Protein AF-A0AAE0TDL5-F1 (afdb_monomer_lite)

Radius of gyration: 18.9 Å; chains: 1; bounding box: 44×45×46 Å

Secondary structure (DSSP, 8-state):
------EEEEE--EEEEGGGTEEEE-S--EEEEE---TTS-EE--TTSHHHHHHHHHHHHHHHHH---SEEEEEEEEEEEEEEEESEEEEEEEEEEEEEEEEE-S---S--TTTS-EEEEEEEEEEEEEE-TTSSSSEEEEEEEE-

pLDDT: mean 90.14, std 11.61, range [32.81, 98.62]

Organism: NCBI:txid2493646

Sequence (146 aa):
MKTEHIMTLCDVKVLKQAWLHFIGLIGTPDCRVVKRHLGGYSIVDSTSPEVKAAAAFAVDAMNKQSNSINRIMLIKVVRAQQQVVAGMNYKLVLKVGVSSSCRNDGTIGMTVLNCPVDQRKQRCNVIVWDQPWRTPRYKLTSFKCQ

Structure (mmCIF, N/CA/C/O backbone):
data_AF-A0AAE0TDL5-F1
#
_entry.id   AF-A0AAE0TDL5-F1
#
loop_
_atom_site.group_PDB
_atom_site.id
_atom_site.type_symbol
_atom_site.label_atom_id
_atom_site.label_alt_id
_atom_site.label_comp_id
_atom_site.label_asym_id
_atom_site.label_entity_id
_atom_site.label_seq_id
_atom_site.pdbx_PDB_ins_code
_atom_site.Cartn_x
_atom_site.Cartn_y
_atom_site.Cartn_z
_atom_site.occupancy
_atom_site.B_iso_or_equiv
_atom_site.auth_seq_id
_atom_site.auth_comp_id
_atom_site.auth_asym_id
_atom_site.auth_atom_id
_atom_site.pdbx_PDB_model_num
ATOM 1 N N . MET A 1 1 ? -7.139 -5.165 28.797 1.00 32.81 1 MET A N 1
ATOM 2 C CA . MET A 1 1 ? -7.896 -3.939 28.458 1.00 32.81 1 MET A CA 1
ATOM 3 C C . MET A 1 1 ? -8.135 -3.917 26.959 1.00 32.81 1 MET A C 1
ATOM 5 O O . MET A 1 1 ? -7.167 -3.944 26.214 1.00 32.81 1 MET A O 1
ATOM 9 N N . LYS A 1 2 ? -9.394 -3.967 26.509 1.00 38.88 2 LYS A N 1
ATOM 10 C CA . LYS A 1 2 ? -9.741 -3.786 25.091 1.00 38.88 2 LYS A CA 1
ATOM 11 C C . LYS A 1 2 ? -9.906 -2.285 24.872 1.00 38.88 2 LYS A C 1
ATOM 13 O O . LYS A 1 2 ? -10.813 -1.697 25.444 1.00 38.88 2 LYS A O 1
ATOM 18 N N . THR A 1 3 ? -9.006 -1.662 24.124 1.00 41.69 3 THR A N 1
ATOM 19 C CA . THR A 1 3 ? -9.112 -0.241 23.785 1.00 41.69 3 THR A CA 1
ATOM 20 C C . THR A 1 3 ? -10.248 -0.082 22.776 1.00 41.69 3 THR A C 1
ATOM 22 O O . THR A 1 3 ? -10.159 -0.559 21.643 1.00 41.69 3 THR A O 1
ATOM 25 N N . GLU A 1 4 ? -11.363 0.508 23.200 1.00 52.69 4 GLU A N 1
ATOM 26 C CA . GLU A 1 4 ? -12.504 0.784 22.330 1.00 52.69 4 GLU A CA 1
ATOM 27 C C . GLU A 1 4 ? -12.172 1.981 21.433 1.00 52.69 4 GLU A C 1
ATOM 29 O O . GLU A 1 4 ? -12.137 3.127 21.872 1.00 52.69 4 GLU A O 1
ATOM 34 N N . HIS A 1 5 ? -11.896 1.721 20.155 1.00 53.78 5 HIS A N 1
ATOM 35 C CA . HIS A 1 5 ? -11.704 2.787 19.175 1.00 53.78 5 HIS A CA 1
ATOM 36 C C . HIS A 1 5 ? -13.065 3.255 18.653 1.00 53.78 5 HIS A C 1
ATOM 38 O O . HIS A 1 5 ? -13.679 2.611 17.797 1.00 53.78 5 HIS A O 1
ATOM 44 N N . ILE A 1 6 ? -13.525 4.381 19.192 1.00 62.28 6 ILE A N 1
ATOM 45 C CA . ILE A 1 6 ? -14.751 5.073 18.796 1.00 62.28 6 ILE A CA 1
ATOM 46 C C . ILE A 1 6 ? -14.505 5.767 17.448 1.00 62.28 6 ILE A C 1
ATOM 48 O O . ILE A 1 6 ? -13.554 6.530 17.305 1.00 62.28 6 ILE A O 1
ATOM 52 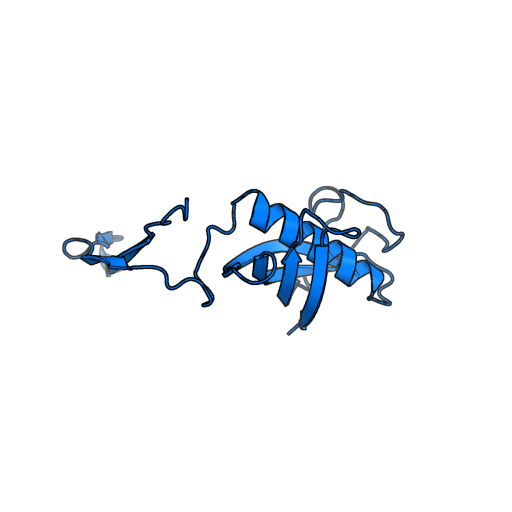N N . MET A 1 7 ? -15.338 5.480 16.444 1.00 65.44 7 MET A N 1
ATOM 53 C CA . MET A 1 7 ? -15.268 6.111 15.122 1.00 65.44 7 MET A CA 1
ATOM 54 C C . MET A 1 7 ? -16.557 6.893 14.870 1.00 65.44 7 MET A C 1
ATOM 56 O O . MET A 1 7 ? -17.654 6.349 15.006 1.00 65.44 7 MET A O 1
ATOM 60 N N . THR A 1 8 ? -16.416 8.155 14.480 1.00 82.12 8 THR A N 1
ATOM 61 C CA . THR A 1 8 ? -17.540 9.025 14.124 1.00 82.12 8 THR A CA 1
ATOM 62 C C . THR A 1 8 ? -17.725 9.000 12.612 1.00 82.12 8 THR A C 1
ATOM 64 O O . THR A 1 8 ? -16.782 9.263 11.866 1.00 82.12 8 THR A O 1
ATOM 67 N N . LEU A 1 9 ? -18.926 8.648 12.154 1.00 81.50 9 LEU A N 1
ATOM 68 C CA . LEU A 1 9 ? -19.315 8.719 10.747 1.00 81.50 9 LEU A CA 1
ATOM 69 C C . LEU A 1 9 ? -20.199 9.950 10.561 1.00 81.50 9 LEU A C 1
ATOM 71 O O . LEU A 1 9 ? -21.182 10.070 11.285 1.00 81.50 9 LEU A O 1
ATOM 75 N N . CYS A 1 10 ? -19.868 10.818 9.605 1.00 89.69 10 CYS A N 1
ATOM 76 C CA . CYS A 1 10 ? -20.645 12.016 9.303 1.00 89.69 10 CYS A CA 1
ATOM 77 C C . CYS A 1 10 ? -21.186 11.980 7.872 1.00 89.69 10 CYS A C 1
ATOM 79 O O . CYS A 1 10 ? -20.414 11.803 6.927 1.00 89.69 10 CYS A O 1
ATOM 81 N N . ASP A 1 11 ? -22.488 12.196 7.722 1.00 90.69 11 ASP A N 1
ATOM 82 C CA . ASP A 1 11 ? -23.146 12.430 6.442 1.00 90.69 11 ASP A CA 1
ATOM 83 C C . ASP A 1 11 ? -23.212 13.943 6.185 1.00 90.69 11 ASP A C 1
ATOM 85 O O . ASP A 1 11 ? -23.751 14.718 6.979 1.00 90.69 11 ASP A O 1
ATOM 89 N N . VAL A 1 12 ? -22.616 14.379 5.072 1.00 93.81 12 VAL A N 1
ATOM 90 C CA . VAL A 1 12 ? -22.453 15.798 4.728 1.00 93.81 12 VAL A CA 1
ATOM 91 C C . VAL A 1 12 ? -23.154 16.085 3.406 1.00 93.81 12 VAL A C 1
ATOM 93 O O . VAL A 1 12 ? -22.836 15.481 2.381 1.00 93.81 12 VAL A O 1
ATOM 96 N N . LYS A 1 13 ? -24.092 17.035 3.411 1.00 94.38 13 LYS A N 1
ATOM 97 C CA . LYS A 1 13 ? -24.773 17.509 2.200 1.00 94.38 13 LYS A CA 1
ATOM 98 C C . LYS A 1 13 ? -24.073 18.760 1.682 1.00 94.38 13 LYS A C 1
ATOM 100 O O . LYS A 1 13 ? -23.926 19.739 2.408 1.00 94.38 13 LYS A O 1
ATOM 105 N N . VAL A 1 14 ? -23.648 18.728 0.423 1.00 94.88 14 VAL A N 1
ATOM 106 C CA . VAL A 1 14 ? -22.935 19.833 -0.231 1.00 94.88 14 VAL A CA 1
ATOM 107 C C . VAL A 1 14 ? -23.819 20.418 -1.327 1.00 94.88 14 VAL A C 1
ATOM 109 O O . VAL A 1 14 ? -24.278 19.678 -2.198 1.00 94.88 14 VAL A O 1
ATOM 112 N N . LEU A 1 15 ? -24.033 21.736 -1.307 1.00 91.94 15 LEU A N 1
ATOM 113 C CA . LEU A 1 15 ? -24.601 22.469 -2.436 1.00 91.94 15 LEU A CA 1
ATOM 114 C C . LEU A 1 15 ? -23.481 22.999 -3.306 1.00 91.94 15 LEU A C 1
ATOM 116 O O . LEU A 1 15 ? -22.550 23.643 -2.819 1.00 91.94 15 LEU A O 1
ATOM 120 N N . LYS A 1 16 ? -23.631 22.811 -4.609 1.00 95.75 16 LYS A N 1
ATOM 121 C CA . LYS A 1 16 ? -22.818 23.497 -5.602 1.00 95.75 16 LYS A CA 1
ATOM 122 C C . LYS A 1 16 ? -23.739 24.286 -6.519 1.00 95.75 16 LYS A C 1
ATOM 124 O O . LYS A 1 16 ? -24.545 23.694 -7.230 1.00 95.75 16 LYS A O 1
ATOM 129 N N . GLN A 1 17 ? -23.594 25.605 -6.521 1.00 89.81 17 GLN A N 1
ATOM 130 C CA . GLN A 1 17 ? -24.308 26.503 -7.429 1.00 89.81 17 GLN A CA 1
ATOM 131 C C . GLN A 1 17 ? -23.293 27.165 -8.353 1.00 89.81 17 GLN A C 1
ATOM 133 O O . GLN A 1 17 ? -22.603 28.111 -7.978 1.00 89.81 17 GLN A O 1
ATOM 138 N N . ALA A 1 18 ? -23.178 26.629 -9.569 1.00 91.00 18 ALA A N 1
ATOM 139 C CA . ALA A 1 18 ? -22.150 27.047 -10.518 1.00 91.00 18 ALA A CA 1
ATOM 140 C C . ALA A 1 18 ? -22.306 28.515 -10.947 1.00 91.00 18 ALA A C 1
ATOM 142 O O . ALA A 1 18 ? -21.313 29.230 -10.997 1.00 91.00 18 ALA A O 1
ATOM 143 N N . TRP A 1 19 ? -23.539 28.982 -11.169 1.00 89.88 19 TRP A N 1
ATOM 144 C CA . TRP A 1 19 ? -23.823 30.362 -11.589 1.00 89.88 19 TRP A CA 1
ATOM 145 C C . TRP A 1 19 ? -23.518 31.415 -10.509 1.00 89.88 19 TRP A C 1
ATOM 147 O O . TRP A 1 19 ? -23.401 32.592 -10.827 1.00 89.88 19 TRP A O 1
ATOM 157 N N . LEU A 1 20 ? -23.359 31.000 -9.247 1.00 90.31 20 LEU A N 1
ATOM 158 C CA . LEU A 1 20 ? -22.937 31.859 -8.133 1.00 90.31 20 LEU A CA 1
ATOM 159 C C . LEU A 1 20 ? -21.473 31.638 -7.735 1.00 90.31 20 LEU A C 1
ATOM 161 O O . LEU A 1 20 ? -21.008 32.258 -6.785 1.00 90.31 20 LEU A O 1
ATOM 165 N N . HIS A 1 21 ? -20.756 30.727 -8.406 1.00 86.25 21 HIS A N 1
ATOM 166 C CA . HIS A 1 21 ? -19.426 30.267 -7.986 1.00 86.25 21 HIS A CA 1
ATOM 167 C C . HIS A 1 21 ? -19.390 29.812 -6.512 1.00 86.25 21 HIS A C 1
ATOM 169 O O . HIS A 1 21 ? -18.368 29.910 -5.835 1.00 86.25 21 HIS A O 1
ATOM 175 N N . PHE A 1 22 ? -20.511 29.285 -6.011 1.00 88.44 22 PHE A N 1
ATOM 176 C CA . PHE A 1 22 ? -20.689 28.948 -4.604 1.00 88.44 22 PHE A CA 1
ATOM 177 C C . PHE A 1 22 ? -20.612 27.434 -4.378 1.00 88.44 22 PHE A C 1
ATOM 179 O O . PHE A 1 22 ? -21.294 26.647 -5.047 1.00 88.44 22 PHE A O 1
ATOM 186 N N . ILE A 1 23 ? -19.794 27.028 -3.403 1.00 92.88 23 ILE A N 1
ATOM 187 C CA . ILE A 1 23 ? -19.757 25.674 -2.844 1.00 92.88 23 ILE A CA 1
ATOM 188 C C . ILE A 1 23 ? -19.873 25.811 -1.330 1.00 92.88 23 ILE A C 1
ATOM 190 O O . ILE A 1 23 ? -19.013 26.421 -0.697 1.00 92.88 23 ILE A O 1
ATOM 194 N N . GLY A 1 24 ? -20.918 25.226 -0.755 1.00 91.56 24 GLY A N 1
ATOM 195 C CA . GLY A 1 24 ? -21.178 25.297 0.679 1.00 91.56 24 GLY A CA 1
ATOM 196 C C . GLY A 1 24 ? -21.891 24.058 1.200 1.00 91.56 24 GLY A C 1
ATOM 197 O O . GLY A 1 24 ? -22.418 23.252 0.431 1.00 91.56 24 GLY A O 1
ATOM 198 N N . LEU A 1 25 ? -21.897 23.891 2.520 1.00 90.19 25 LEU A N 1
ATOM 199 C CA . LEU A 1 25 ? -22.665 22.837 3.180 1.00 90.19 25 LEU A CA 1
ATOM 200 C C . LEU A 1 25 ? -24.130 23.254 3.308 1.00 90.19 25 LEU A C 1
ATOM 202 O O . LEU A 1 25 ? -24.422 24.416 3.585 1.00 90.19 25 LEU A O 1
ATOM 206 N N . ILE A 1 26 ? -25.046 22.304 3.125 1.00 90.69 26 ILE A N 1
ATOM 207 C CA . ILE A 1 26 ? -26.472 22.510 3.395 1.00 90.69 26 ILE A CA 1
ATOM 208 C C . ILE A 1 26 ? -26.829 21.775 4.674 1.00 90.69 26 ILE A C 1
ATOM 210 O O . ILE A 1 26 ? -26.777 20.545 4.725 1.00 90.69 26 ILE A O 1
ATOM 214 N N . GLY A 1 27 ? -27.254 22.535 5.677 1.00 87.25 27 GLY A N 1
ATOM 215 C CA . GLY A 1 27 ? -27.579 21.995 6.989 1.00 87.25 27 GLY A CA 1
ATOM 216 C C . GLY A 1 27 ? -26.338 21.588 7.779 1.00 87.25 27 GLY A C 1
ATOM 217 O O . GLY A 1 27 ? -25.195 21.804 7.371 1.00 87.25 27 GLY A O 1
ATOM 218 N N . THR A 1 28 ? -26.575 21.016 8.951 1.00 90.19 28 THR A N 1
ATOM 219 C CA . THR A 1 28 ? -25.516 20.519 9.826 1.00 90.19 28 THR A CA 1
ATOM 220 C C . THR A 1 28 ? -25.105 19.102 9.418 1.00 90.19 28 THR A C 1
ATOM 222 O O . THR A 1 28 ? -25.980 18.314 9.049 1.00 90.19 28 THR A O 1
ATOM 225 N N . PRO A 1 29 ? -23.808 18.746 9.501 1.00 92.75 29 PRO A N 1
ATOM 226 C CA . PRO A 1 29 ? -23.366 17.364 9.345 1.00 92.75 29 PRO A CA 1
ATOM 227 C C . PRO A 1 29 ? -24.107 16.449 10.323 1.00 92.75 29 PRO A C 1
ATOM 229 O O . PRO A 1 29 ? -24.133 16.733 11.522 1.00 92.75 29 PRO A O 1
ATOM 232 N N . ASP A 1 30 ? -24.686 15.359 9.826 1.00 92.25 30 ASP A N 1
ATOM 233 C CA . ASP A 1 30 ? -25.275 14.334 10.688 1.00 92.25 30 ASP A CA 1
ATOM 234 C C . ASP A 1 30 ? -24.181 13.339 11.063 1.00 92.25 30 ASP A C 1
ATOM 236 O O . ASP A 1 30 ? -23.747 12.531 10.240 1.00 92.25 30 ASP A O 1
ATOM 240 N N . CYS A 1 31 ? -23.673 13.463 12.286 1.00 90.56 31 CYS A N 1
ATOM 241 C CA . CY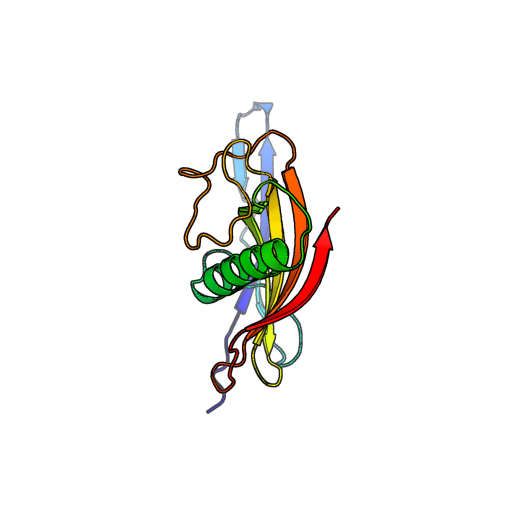S A 1 31 ? -22.582 12.646 12.787 1.00 90.56 31 CYS A CA 1
ATOM 242 C C . CYS A 1 31 ? -23.097 11.642 13.815 1.00 90.56 31 CYS A C 1
ATOM 244 O O . CYS A 1 31 ? -23.578 12.015 14.883 1.00 90.56 31 CYS A O 1
ATOM 246 N N . ARG A 1 32 ? -22.896 10.352 13.541 1.00 89.56 32 ARG A N 1
ATOM 247 C CA . ARG A 1 32 ? -23.213 9.266 14.472 1.00 89.56 32 ARG A CA 1
ATOM 248 C C . ARG A 1 32 ? -21.962 8.535 14.926 1.00 89.56 32 ARG A C 1
ATOM 250 O O . ARG A 1 32 ? -21.063 8.226 14.138 1.00 89.56 32 ARG A O 1
ATOM 257 N N . VAL A 1 33 ? -21.937 8.214 16.216 1.00 81.69 33 VAL A N 1
ATOM 258 C CA . VAL A 1 33 ? -20.918 7.343 16.797 1.00 81.69 33 VAL A CA 1
ATOM 259 C C . VAL A 1 33 ? -21.248 5.905 16.428 1.00 81.69 33 VAL A C 1
ATOM 261 O O . VAL A 1 33 ? -22.301 5.385 16.798 1.00 81.69 33 VAL A O 1
ATOM 264 N N . VAL A 1 34 ? -20.347 5.246 15.702 1.00 76.06 34 VAL A N 1
ATOM 265 C CA . VAL A 1 34 ? -20.536 3.852 15.295 1.00 76.06 34 VAL A CA 1
ATOM 266 C C . VAL A 1 34 ? -19.636 2.962 16.145 1.00 76.06 34 VAL A C 1
ATOM 268 O O . VAL A 1 34 ? -18.411 3.104 16.135 1.00 76.06 34 VAL A O 1
ATOM 271 N N . LYS A 1 35 ? -20.234 2.012 16.874 1.00 65.44 35 LYS A N 1
ATO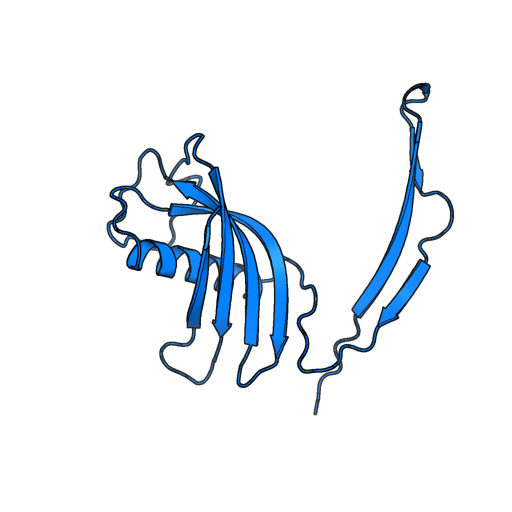M 272 C CA . LYS A 1 35 ? -19.475 0.983 17.595 1.00 65.44 35 LYS A CA 1
ATOM 273 C C . LYS A 1 35 ? -18.801 0.063 16.580 1.00 65.44 35 LYS A C 1
ATOM 275 O O . LYS A 1 35 ? -19.468 -0.675 15.857 1.00 65.44 35 LYS A O 1
ATOM 280 N N . ARG A 1 36 ? -17.468 0.083 16.529 1.00 63.81 36 ARG A N 1
ATOM 281 C CA . ARG A 1 36 ? -16.701 -0.872 15.723 1.00 63.81 36 ARG A CA 1
ATOM 282 C C . ARG A 1 36 ? -16.844 -2.266 16.323 1.00 63.81 36 ARG A C 1
ATOM 284 O O . ARG A 1 36 ? -16.358 -2.528 17.418 1.00 63.81 36 ARG A O 1
ATOM 291 N N . HIS A 1 37 ? -17.480 -3.175 15.594 1.00 61.06 37 HIS A N 1
ATOM 292 C CA . HIS A 1 37 ? -17.361 -4.595 15.902 1.00 61.06 37 HIS A CA 1
ATOM 293 C C . HIS A 1 37 ? -15.944 -5.054 15.556 1.00 61.06 37 HIS A C 1
ATOM 295 O O . HIS A 1 37 ? -15.479 -4.904 14.422 1.00 61.06 37 HIS A O 1
ATOM 301 N N . LEU A 1 38 ? -15.243 -5.587 16.555 1.00 64.88 38 LEU A N 1
ATOM 302 C CA . LEU A 1 38 ? -13.944 -6.220 16.365 1.00 64.88 38 LEU A CA 1
ATOM 303 C C . LEU A 1 38 ? -14.160 -7.457 15.482 1.00 64.88 38 LEU A C 1
ATOM 305 O O . LEU A 1 38 ? -14.908 -8.355 15.852 1.00 64.88 38 LEU A O 1
ATOM 309 N N . GLY A 1 39 ? -13.562 -7.460 14.289 1.00 71.19 39 GLY A N 1
ATOM 310 C CA . GLY A 1 39 ? -13.643 -8.568 13.331 1.00 71.19 39 GLY A CA 1
ATOM 311 C C . GLY A 1 39 ? -14.101 -8.171 11.927 1.00 71.19 39 GLY A C 1
ATOM 312 O O . GLY A 1 39 ? -13.820 -8.900 10.984 1.00 71.19 39 GLY A O 1
ATOM 313 N N . GLY A 1 40 ? -14.734 -7.009 11.737 1.00 87.19 40 GLY A N 1
ATOM 314 C CA . GLY A 1 40 ? -15.067 -6.475 10.407 1.00 87.19 40 GLY A CA 1
ATOM 315 C C . GLY A 1 40 ? -13.996 -5.532 9.846 1.00 87.19 40 GLY A C 1
ATOM 316 O O . GLY A 1 40 ? -13.208 -4.953 10.595 1.00 87.19 40 GLY A O 1
ATOM 317 N N . TYR A 1 41 ? -13.981 -5.332 8.522 1.00 92.31 41 TYR A N 1
ATOM 318 C CA . TYR A 1 41 ? -13.198 -4.246 7.925 1.00 92.31 41 TYR A CA 1
ATOM 319 C C . TYR A 1 41 ? -13.810 -2.890 8.264 1.00 92.31 41 TYR A C 1
ATOM 321 O O . TYR A 1 41 ? -15.006 -2.666 8.098 1.00 92.31 41 TYR A O 1
ATOM 329 N N . SER A 1 42 ? -12.959 -1.948 8.643 1.00 89.44 42 SER A N 1
ATOM 330 C CA . SER A 1 42 ? -13.348 -0.584 8.989 1.00 89.44 42 SER A CA 1
ATOM 331 C C . SER A 1 42 ? -12.423 0.418 8.307 1.00 89.44 42 SER A C 1
ATOM 333 O O . SER A 1 42 ? -11.246 0.135 8.109 1.00 89.44 42 SER A O 1
ATOM 335 N N . ILE A 1 43 ? -12.957 1.565 7.882 1.00 92.25 43 ILE A N 1
ATOM 336 C CA . ILE A 1 43 ? -12.173 2.598 7.185 1.00 92.25 43 ILE A CA 1
ATOM 337 C C . ILE A 1 43 ? -11.139 3.180 8.148 1.00 92.25 43 ILE A C 1
ATOM 339 O O . ILE A 1 43 ? -11.464 3.458 9.298 1.00 92.25 43 ILE A O 1
ATOM 343 N N . VAL A 1 44 ? -9.908 3.350 7.680 1.00 93.12 44 VAL A N 1
ATOM 344 C CA . VAL A 1 44 ? -8.812 3.983 8.423 1.00 93.12 44 VAL A CA 1
ATOM 345 C C . VAL A 1 44 ? -8.197 5.081 7.562 1.00 93.12 44 VAL A C 1
ATOM 347 O O . VAL A 1 44 ? -8.300 5.039 6.333 1.00 93.12 44 VAL A O 1
ATOM 350 N N . ASP A 1 45 ? -7.577 6.071 8.198 1.00 92.38 45 ASP A N 1
ATOM 351 C CA . ASP A 1 45 ? -6.866 7.122 7.485 1.00 92.38 45 ASP A CA 1
ATOM 352 C C . ASP A 1 45 ? -5.725 6.531 6.639 1.00 92.38 45 ASP A C 1
ATOM 354 O O . ASP A 1 45 ? -4.822 5.854 7.137 1.00 92.38 45 ASP A O 1
ATOM 358 N N . SER A 1 46 ? -5.764 6.833 5.342 1.00 95.38 46 SER A N 1
ATOM 359 C CA . SER A 1 46 ? -4.734 6.477 4.367 1.00 95.38 46 SER A CA 1
ATOM 360 C C . SER A 1 46 ? -3.348 7.050 4.670 1.00 95.38 46 SER A C 1
ATOM 362 O O . SER A 1 46 ? -2.358 6.553 4.130 1.00 95.38 46 SER A O 1
ATOM 364 N N . THR A 1 47 ? -3.267 8.095 5.496 1.00 94.81 47 THR A N 1
ATOM 365 C CA . THR A 1 47 ? -2.010 8.764 5.840 1.00 94.81 47 THR A CA 1
ATOM 366 C C . THR A 1 47 ? -1.380 8.267 7.139 1.00 94.81 47 THR A C 1
ATOM 368 O O . THR A 1 47 ? -0.240 8.650 7.431 1.00 94.81 47 THR A O 1
ATOM 371 N N . SER A 1 48 ? -2.079 7.384 7.865 1.00 95.31 48 SER A N 1
ATOM 372 C CA . SER A 1 48 ? -1.582 6.780 9.103 1.00 95.31 48 SER A CA 1
ATOM 373 C C . SER A 1 48 ? -0.257 6.031 8.878 1.00 95.31 48 SER A C 1
ATOM 375 O O . SER A 1 48 ? -0.047 5.452 7.800 1.00 95.31 48 SER A O 1
ATOM 377 N N . PRO A 1 49 ? 0.663 6.044 9.860 1.00 97.12 49 PRO A N 1
ATOM 378 C CA . PRO A 1 49 ? 1.957 5.371 9.746 1.00 97.12 49 PRO A CA 1
ATOM 379 C C . PRO A 1 49 ? 1.835 3.885 9.391 1.00 97.12 49 PRO A C 1
ATOM 381 O O . PRO A 1 49 ? 2.589 3.383 8.555 1.00 97.12 49 PRO A O 1
ATOM 384 N N . GLU A 1 50 ? 0.852 3.193 9.962 1.00 96.38 50 GLU A N 1
ATOM 385 C CA . GLU A 1 50 ? 0.628 1.764 9.761 1.00 96.38 50 GLU A CA 1
ATOM 386 C C . GLU A 1 50 ? 0.156 1.462 8.336 1.00 96.38 50 GLU A C 1
ATOM 388 O O . GLU A 1 50 ? 0.650 0.530 7.698 1.00 96.38 50 GLU A O 1
ATOM 393 N N . VAL A 1 51 ? -0.746 2.287 7.791 1.00 98.06 51 VAL A N 1
ATOM 394 C CA . VAL A 1 51 ? -1.193 2.153 6.399 1.00 98.06 51 VAL A CA 1
ATOM 395 C C . VAL A 1 51 ? -0.061 2.461 5.427 1.00 98.06 51 VAL A C 1
ATOM 397 O O . VAL A 1 51 ? 0.089 1.749 4.432 1.00 98.06 51 VAL A O 1
ATOM 400 N N . LYS A 1 52 ? 0.761 3.481 5.704 1.00 97.56 52 LYS A N 1
ATOM 401 C CA . LYS A 1 52 ? 1.941 3.795 4.884 1.00 97.56 52 LYS A CA 1
ATOM 402 C C . LYS A 1 52 ? 2.942 2.640 4.884 1.00 97.56 52 LYS A C 1
ATOM 404 O O . LYS A 1 52 ? 3.409 2.257 3.813 1.00 97.56 52 LYS A O 1
ATOM 409 N N . ALA A 1 53 ? 3.217 2.049 6.047 1.00 97.06 53 ALA A N 1
ATOM 410 C CA . ALA A 1 53 ? 4.099 0.891 6.171 1.00 97.06 53 ALA A CA 1
ATOM 411 C C . ALA A 1 53 ? 3.548 -0.332 5.419 1.00 97.06 53 ALA A C 1
ATOM 413 O O . ALA A 1 53 ? 4.272 -0.955 4.641 1.00 97.06 53 ALA A O 1
ATOM 414 N N . ALA A 1 54 ? 2.253 -0.631 5.576 1.00 98.12 54 ALA A N 1
ATOM 415 C CA . ALA A 1 54 ? 1.595 -1.715 4.851 1.00 98.12 54 ALA A CA 1
ATOM 416 C C . ALA A 1 54 ? 1.610 -1.484 3.328 1.00 98.12 54 ALA A C 1
ATOM 418 O O . ALA A 1 54 ? 1.883 -2.411 2.568 1.00 98.12 54 ALA A O 1
ATOM 419 N N . ALA A 1 55 ? 1.363 -0.255 2.867 1.00 98.00 55 ALA A N 1
ATOM 420 C CA . ALA A 1 55 ? 1.402 0.092 1.447 1.00 98.00 55 ALA A CA 1
ATOM 421 C C . ALA A 1 55 ? 2.814 -0.028 0.853 1.00 98.00 55 ALA A C 1
ATOM 423 O O . ALA A 1 55 ? 2.965 -0.571 -0.242 1.00 98.00 55 ALA A O 1
ATOM 424 N N . ALA A 1 56 ? 3.838 0.444 1.572 1.00 96.38 56 ALA A N 1
ATOM 425 C CA . ALA A 1 56 ? 5.235 0.313 1.160 1.00 96.38 56 ALA A CA 1
ATOM 426 C C . ALA A 1 56 ? 5.633 -1.165 1.041 1.00 96.3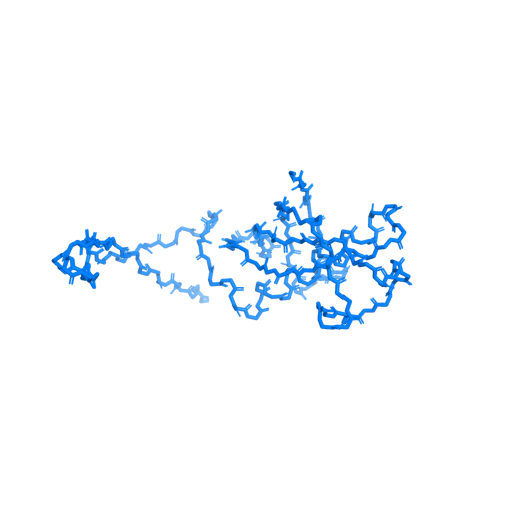8 56 ALA A C 1
ATOM 428 O O . ALA A 1 56 ? 6.093 -1.600 -0.015 1.00 96.38 56 ALA A O 1
ATOM 429 N N . PHE A 1 57 ? 5.333 -1.961 2.074 1.00 96.81 57 PHE A N 1
ATOM 430 C CA . PHE A 1 57 ? 5.561 -3.403 2.046 1.00 96.81 57 PHE A CA 1
ATOM 431 C C . PHE A 1 57 ? 4.825 -4.087 0.884 1.00 96.81 57 PHE A C 1
ATOM 433 O O . PHE A 1 57 ? 5.406 -4.937 0.211 1.00 96.81 57 PHE A O 1
ATOM 440 N N . ALA A 1 58 ? 3.562 -3.723 0.622 1.00 97.56 58 ALA A N 1
ATOM 441 C CA . ALA A 1 58 ? 2.788 -4.306 -0.472 1.00 97.56 58 ALA A CA 1
ATOM 442 C C . ALA A 1 58 ? 3.467 -4.087 -1.826 1.00 97.56 58 ALA A C 1
ATOM 444 O O . ALA A 1 58 ? 3.586 -5.032 -2.601 1.00 97.56 58 ALA A O 1
ATOM 445 N N . VAL A 1 59 ? 3.939 -2.868 -2.104 1.00 95.94 59 VAL A N 1
ATOM 446 C CA . VAL A 1 59 ? 4.603 -2.551 -3.376 1.00 95.94 59 VAL A CA 1
ATOM 447 C C . VAL A 1 59 ? 5.953 -3.253 -3.501 1.00 95.94 59 VAL A C 1
ATOM 449 O O . VAL A 1 59 ? 6.266 -3.768 -4.573 1.00 95.94 59 VAL A O 1
ATOM 452 N N . ASP A 1 60 ? 6.726 -3.362 -2.423 1.00 94.81 60 ASP A N 1
ATOM 453 C CA . ASP A 1 60 ? 7.970 -4.138 -2.443 1.00 94.81 60 ASP A CA 1
ATOM 454 C C . ASP A 1 60 ? 7.706 -5.635 -2.668 1.00 94.81 60 ASP A C 1
ATOM 456 O O . ASP A 1 60 ? 8.389 -6.279 -3.465 1.00 94.81 60 ASP A O 1
ATOM 460 N N . ALA A 1 61 ? 6.678 -6.195 -2.026 1.00 95.56 61 ALA A N 1
ATOM 461 C CA . ALA A 1 61 ? 6.266 -7.581 -2.236 1.00 95.56 61 ALA A CA 1
ATOM 462 C C . ALA A 1 61 ? 5.737 -7.823 -3.662 1.00 95.56 61 ALA A C 1
ATOM 464 O O . ALA A 1 61 ? 6.042 -8.859 -4.249 1.00 95.56 61 ALA A O 1
ATOM 465 N N . MET A 1 62 ? 5.002 -6.867 -4.238 1.00 95.38 62 MET A N 1
ATOM 466 C CA . MET A 1 62 ? 4.557 -6.915 -5.635 1.00 95.38 62 MET A CA 1
ATOM 467 C C . MET A 1 62 ? 5.741 -6.885 -6.604 1.00 95.38 62 MET A C 1
ATOM 469 O O . MET A 1 62 ? 5.762 -7.667 -7.546 1.00 95.38 62 MET A O 1
ATOM 473 N N . ASN A 1 63 ? 6.736 -6.025 -6.371 1.00 94.69 63 ASN A N 1
ATOM 474 C CA . ASN A 1 63 ? 7.949 -5.972 -7.191 1.00 94.69 63 ASN A CA 1
ATOM 475 C C . ASN A 1 63 ? 8.718 -7.297 -7.162 1.00 94.69 63 ASN A C 1
ATOM 477 O O . ASN A 1 63 ? 9.140 -7.769 -8.212 1.00 94.69 63 ASN A O 1
ATOM 481 N N . LYS A 1 64 ? 8.833 -7.935 -5.989 1.00 93.75 64 LYS A N 1
ATOM 482 C CA . LYS A 1 64 ? 9.469 -9.258 -5.844 1.00 93.75 64 LYS A CA 1
ATOM 483 C C . LYS A 1 64 ? 8.718 -10.387 -6.557 1.00 93.75 64 LYS A C 1
ATOM 485 O O . LYS A 1 64 ? 9.336 -11.370 -6.936 1.00 93.75 64 LYS A O 1
ATOM 490 N N . GLN A 1 65 ? 7.397 -10.269 -6.697 1.00 93.19 65 GLN A N 1
ATOM 491 C CA . GLN A 1 65 ? 6.548 -11.258 -7.379 1.00 93.19 65 GLN A CA 1
ATOM 492 C C . GLN A 1 65 ? 6.327 -10.934 -8.866 1.00 93.19 65 GLN A C 1
ATOM 494 O O . GLN A 1 65 ? 5.713 -11.718 -9.584 1.00 93.19 65 GLN A O 1
ATOM 499 N N . SER A 1 66 ? 6.788 -9.770 -9.325 1.00 89.06 66 SER A N 1
ATOM 500 C CA . SER A 1 66 ? 6.617 -9.290 -10.691 1.00 89.06 66 SER A CA 1
ATOM 501 C C . SER A 1 66 ? 7.837 -9.630 -11.539 1.00 89.06 66 SER A C 1
ATOM 503 O O . SER A 1 66 ? 8.965 -9.360 -11.141 1.00 89.06 66 SER A O 1
ATOM 505 N N . ASN A 1 67 ? 7.605 -10.109 -12.761 1.00 89.19 67 ASN A N 1
ATOM 506 C CA . ASN A 1 67 ? 8.648 -10.283 -13.781 1.00 89.19 67 ASN A CA 1
ATOM 507 C C . ASN A 1 67 ? 8.898 -8.997 -14.599 1.00 89.19 67 ASN A C 1
ATOM 509 O O . ASN A 1 67 ? 9.418 -9.046 -15.712 1.00 89.19 67 ASN A O 1
ATOM 513 N N . SER A 1 68 ? 8.476 -7.835 -14.094 1.00 88.75 68 SER A N 1
ATOM 514 C CA . SER A 1 68 ? 8.688 -6.551 -14.764 1.00 88.75 68 SER A CA 1
ATOM 515 C C . SER A 1 68 ? 10.155 -6.129 -14.698 1.00 88.75 68 SER A C 1
ATOM 517 O O . SER A 1 68 ? 10.751 -6.123 -13.622 1.00 88.75 68 SER A O 1
ATOM 519 N N . ILE A 1 69 ? 10.700 -5.687 -15.836 1.00 92.44 69 ILE A N 1
ATOM 520 C CA . ILE A 1 69 ? 12.048 -5.099 -15.939 1.00 92.44 69 ILE A CA 1
ATOM 521 C C . ILE A 1 69 ? 12.139 -3.808 -15.115 1.00 92.44 69 ILE A C 1
ATOM 523 O O . ILE A 1 69 ? 13.146 -3.543 -14.460 1.00 92.44 69 ILE A O 1
ATOM 527 N N . ASN A 1 70 ? 11.070 -3.011 -15.141 1.00 93.75 70 ASN A N 1
ATOM 528 C CA . ASN A 1 70 ? 11.002 -1.723 -14.465 1.00 93.75 70 ASN A CA 1
ATOM 529 C C . ASN A 1 70 ? 10.202 -1.819 -13.170 1.00 93.75 70 ASN A C 1
ATOM 531 O O . ASN A 1 70 ? 9.263 -2.613 -13.047 1.00 93.75 70 ASN A O 1
ATOM 535 N N . ARG A 1 71 ? 10.561 -0.971 -12.209 1.00 93.44 71 ARG A N 1
ATOM 536 C CA . ARG A 1 71 ? 9.987 -0.990 -10.866 1.00 93.44 71 ARG A CA 1
ATOM 537 C C . ARG A 1 71 ? 8.545 -0.479 -10.847 1.00 93.44 71 ARG A C 1
ATOM 539 O O . ARG A 1 71 ? 8.234 0.557 -11.433 1.00 93.44 71 ARG A O 1
ATOM 546 N N . ILE A 1 72 ? 7.679 -1.161 -10.105 1.00 94.25 72 ILE A N 1
ATOM 547 C CA . ILE A 1 72 ? 6.355 -0.672 -9.712 1.00 94.25 72 ILE A CA 1
ATOM 548 C C . ILE A 1 72 ? 6.525 0.332 -8.570 1.00 94.25 72 ILE A C 1
ATOM 550 O O . ILE A 1 72 ? 7.103 0.013 -7.530 1.00 94.25 72 ILE A O 1
ATOM 554 N N . MET A 1 73 ? 5.977 1.529 -8.743 1.00 95.06 73 MET A N 1
ATOM 555 C CA . MET A 1 73 ? 6.060 2.630 -7.789 1.00 95.06 73 MET A CA 1
ATOM 556 C C . MET A 1 73 ? 4.696 2.933 -7.170 1.00 95.06 73 MET A C 1
ATOM 558 O O . MET A 1 73 ? 3.681 3.017 -7.870 1.00 95.06 73 MET A O 1
ATOM 562 N N . LEU A 1 74 ? 4.676 3.159 -5.853 1.00 95.81 74 LEU A N 1
ATOM 563 C CA . LEU A 1 74 ? 3.500 3.661 -5.146 1.00 95.81 74 LEU A CA 1
ATOM 564 C C . LEU A 1 74 ? 3.305 5.149 -5.453 1.00 95.81 74 LEU A C 1
ATOM 566 O O . LEU A 1 74 ? 4.144 5.966 -5.091 1.00 95.81 74 LEU A O 1
ATOM 570 N N . ILE A 1 75 ? 2.175 5.513 -6.062 1.00 95.75 75 ILE A N 1
ATOM 571 C CA . ILE A 1 75 ? 1.812 6.921 -6.285 1.00 95.75 75 ILE A CA 1
ATOM 572 C C . ILE A 1 75 ? 1.033 7.449 -5.080 1.00 95.75 75 ILE A C 1
ATOM 574 O O . ILE A 1 75 ? 1.335 8.522 -4.570 1.00 95.75 75 ILE A O 1
ATOM 578 N N . LYS A 1 76 ? 0.004 6.711 -4.639 1.00 96.06 76 LYS A N 1
ATOM 579 C CA . LYS A 1 76 ? -0.758 7.020 -3.418 1.00 96.06 76 LYS A CA 1
ATOM 580 C C . LYS A 1 76 ? -1.626 5.855 -2.953 1.00 96.06 76 LYS A C 1
ATOM 582 O O . LYS A 1 76 ? -2.048 5.022 -3.757 1.00 96.06 76 LYS A O 1
ATOM 587 N N . VAL A 1 77 ? -1.991 5.876 -1.675 1.00 98.12 77 VAL A N 1
ATOM 588 C CA . VAL A 1 77 ? -3.082 5.061 -1.126 1.00 98.12 77 VAL A CA 1
ATOM 589 C C . VAL A 1 77 ? -4.406 5.770 -1.424 1.00 98.12 77 VAL A C 1
ATOM 591 O O . VAL A 1 77 ? -4.613 6.909 -1.022 1.00 98.12 77 VAL A O 1
ATOM 594 N N . VAL A 1 78 ? -5.291 5.128 -2.186 1.00 97.69 78 VAL A N 1
ATOM 595 C CA . VAL A 1 78 ? -6.600 5.682 -2.585 1.00 97.69 78 VAL A CA 1
ATOM 596 C C . VAL A 1 78 ? -7.657 5.421 -1.517 1.00 97.69 78 VAL A C 1
ATOM 598 O O . VAL A 1 78 ? -8.521 6.259 -1.285 1.00 97.69 78 VAL A O 1
ATOM 601 N N . ARG A 1 79 ? -7.609 4.244 -0.892 1.00 96.81 79 ARG A N 1
ATOM 602 C CA . ARG A 1 79 ? -8.531 3.830 0.167 1.00 96.81 79 ARG A CA 1
ATOM 603 C C . ARG A 1 79 ? -7.818 2.853 1.084 1.00 96.81 79 ARG A C 1
ATOM 605 O O . ARG A 1 79 ? -7.077 1.998 0.600 1.00 96.81 79 ARG A O 1
ATOM 612 N N . ALA A 1 80 ? -8.086 2.959 2.379 1.00 97.69 80 ALA A N 1
ATOM 613 C CA . ALA A 1 80 ? -7.539 2.068 3.385 1.00 97.69 80 ALA A CA 1
ATOM 614 C C . ALA A 1 80 ? -8.640 1.572 4.322 1.00 97.69 80 ALA A C 1
ATOM 616 O O . ALA A 1 80 ? -9.510 2.328 4.763 1.00 97.69 80 ALA A O 1
ATOM 617 N N . GLN A 1 81 ? -8.614 0.275 4.600 1.00 96.25 81 GLN A N 1
ATOM 618 C CA . GLN A 1 81 ? -9.450 -0.356 5.608 1.00 96.25 81 GLN A CA 1
ATOM 619 C C . GLN A 1 81 ? -8.598 -1.297 6.448 1.00 96.25 81 GLN A C 1
ATOM 621 O O . GLN A 1 81 ? -7.684 -1.932 5.925 1.00 96.25 81 GLN A O 1
ATOM 626 N N . GLN A 1 82 ? -8.939 -1.426 7.724 1.00 95.25 82 GLN A N 1
ATOM 627 C CA . GLN A 1 82 ? -8.268 -2.326 8.650 1.00 95.25 82 GLN A CA 1
ATOM 628 C C . GLN A 1 82 ? -9.247 -3.300 9.302 1.00 95.25 82 GLN A C 1
ATOM 630 O O . GLN A 1 82 ? -10.426 -2.978 9.483 1.00 95.25 82 GLN A O 1
ATOM 635 N N . GLN A 1 83 ? -8.751 -4.473 9.675 1.00 94.38 83 GLN A N 1
ATOM 636 C CA . GLN A 1 83 ? -9.506 -5.514 10.366 1.00 94.38 83 GLN A CA 1
ATOM 637 C C . GLN A 1 83 ? -8.597 -6.207 11.385 1.00 94.38 83 GLN A C 1
ATOM 639 O O . GLN A 1 83 ? -7.489 -6.620 11.044 1.00 94.38 83 GLN A O 1
ATOM 644 N N . VAL A 1 84 ? -9.084 -6.345 12.620 1.00 92.44 84 VAL A N 1
ATOM 645 C CA . VAL A 1 84 ? -8.416 -7.128 13.670 1.00 92.44 84 VAL A CA 1
ATOM 646 C C . VAL A 1 84 ? -8.643 -8.614 13.400 1.00 92.44 84 VAL A C 1
ATOM 648 O O . VAL A 1 84 ? -9.782 -9.039 13.206 1.00 92.44 84 VAL A O 1
ATOM 651 N N . VAL A 1 85 ? -7.563 -9.390 13.393 1.00 91.00 85 VAL A N 1
ATOM 652 C CA . VAL A 1 85 ? -7.539 -10.856 13.250 1.00 91.00 85 VAL A CA 1
ATOM 653 C C . VAL A 1 85 ? -6.512 -11.421 14.249 1.00 91.00 85 VAL A C 1
ATOM 655 O O . VAL A 1 85 ? -6.272 -10.811 15.289 1.00 91.00 85 VAL A O 1
ATOM 658 N N . ALA A 1 86 ? -5.837 -12.538 13.955 1.00 92.94 86 ALA A N 1
ATOM 659 C CA . ALA A 1 86 ? -4.582 -12.900 14.626 1.00 92.94 86 ALA A CA 1
ATOM 660 C C . ALA A 1 86 ? -3.432 -11.976 14.159 1.00 92.94 86 ALA A C 1
ATOM 662 O O . ALA A 1 86 ? -2.488 -12.422 13.508 1.00 92.94 86 ALA A O 1
ATOM 663 N N . GLY A 1 87 ? -3.567 -10.672 14.405 1.00 94.06 87 GLY A N 1
ATOM 664 C CA . GLY A 1 87 ? -2.779 -9.589 13.807 1.00 94.06 87 GLY A CA 1
ATOM 665 C C . GLY A 1 87 ? -3.696 -8.499 13.257 1.00 94.06 87 GLY A C 1
ATOM 666 O O . GLY A 1 87 ? -4.849 -8.379 13.676 1.00 94.06 87 GLY A O 1
ATOM 667 N N . MET A 1 88 ? -3.208 -7.744 12.277 1.00 96.25 88 MET A N 1
ATOM 668 C CA . MET A 1 88 ? -3.984 -6.724 11.570 1.00 96.25 88 MET A CA 1
ATOM 669 C C . MET A 1 88 ? -3.971 -6.975 10.068 1.00 96.25 88 MET A C 1
ATOM 671 O O . MET A 1 88 ? -2.912 -7.092 9.462 1.00 96.25 88 MET A O 1
ATOM 675 N N . ASN A 1 89 ? -5.146 -7.020 9.448 1.00 97.44 89 ASN A N 1
ATOM 676 C CA . ASN A 1 89 ? -5.273 -6.974 7.996 1.00 97.44 89 ASN A CA 1
ATOM 677 C C . ASN A 1 89 ? -5.467 -5.529 7.543 1.00 97.44 89 ASN A C 1
ATOM 679 O O . ASN A 1 89 ? -6.408 -4.873 7.987 1.00 97.44 89 ASN A O 1
ATOM 683 N N . TYR A 1 90 ? -4.662 -5.081 6.585 1.00 98.19 90 TYR A N 1
ATOM 684 C CA . TYR A 1 90 ? -4.838 -3.827 5.859 1.00 98.19 90 TYR A CA 1
ATOM 685 C C . TYR A 1 90 ? -5.307 -4.128 4.439 1.00 98.19 90 TYR A C 1
ATOM 687 O O . TYR A 1 90 ? -4.547 -4.652 3.625 1.00 98.19 90 TYR A O 1
ATOM 695 N N . LYS A 1 91 ? -6.565 -3.802 4.135 1.00 98.31 91 LYS A N 1
ATOM 696 C CA . LYS A 1 91 ? -7.126 -3.872 2.782 1.00 98.31 91 LYS A CA 1
ATOM 697 C C . LYS A 1 91 ? -6.996 -2.503 2.134 1.00 98.31 91 LYS A C 1
ATOM 699 O O . LYS A 1 91 ? -7.684 -1.557 2.528 1.00 98.31 91 LYS A O 1
ATOM 704 N N . LEU A 1 92 ? -6.104 -2.401 1.158 1.00 98.62 92 LEU A N 1
ATOM 705 C CA . LEU A 1 92 ? -5.728 -1.136 0.539 1.00 98.62 92 LEU A CA 1
ATOM 706 C C . LEU A 1 92 ? -6.084 -1.134 -0.944 1.00 98.62 92 LEU A C 1
ATOM 708 O O . LEU A 1 92 ? -5.929 -2.133 -1.644 1.00 98.62 92 LEU A O 1
ATOM 712 N N . VAL A 1 93 ? -6.520 0.026 -1.424 1.00 98.44 93 VAL A N 1
ATOM 713 C CA . VAL A 1 93 ? -6.579 0.334 -2.853 1.00 98.44 93 VAL A CA 1
ATOM 714 C C . VAL A 1 93 ? -5.421 1.271 -3.141 1.00 98.44 93 VAL A C 1
ATOM 716 O O . VAL A 1 93 ? -5.418 2.415 -2.687 1.00 98.44 93 VAL A O 1
ATOM 719 N N . LEU A 1 94 ? -4.429 0.790 -3.875 1.00 98.31 94 LEU A N 1
ATOM 720 C CA . LEU A 1 94 ? -3.233 1.545 -4.225 1.00 98.31 94 LEU A CA 1
ATOM 721 C C . LEU A 1 94 ? -3.365 2.082 -5.645 1.00 98.31 94 LEU A C 1
ATOM 723 O O . LEU A 1 94 ? -3.815 1.367 -6.538 1.00 98.31 94 LEU A O 1
ATOM 727 N N . LYS A 1 95 ? -2.945 3.328 -5.866 1.00 97.56 95 LYS A N 1
ATOM 728 C CA . LYS A 1 95 ? -2.617 3.814 -7.206 1.00 97.56 95 LYS A CA 1
ATOM 729 C C . LYS A 1 95 ? -1.121 3.619 -7.401 1.00 97.56 95 LYS A C 1
ATOM 731 O O . LYS A 1 95 ? -0.329 4.197 -6.653 1.00 97.56 95 LYS A O 1
ATOM 736 N N . VAL A 1 96 ? -0.759 2.824 -8.394 1.00 96.50 96 VAL A N 1
ATOM 737 C CA . VAL A 1 96 ? 0.630 2.502 -8.728 1.00 96.50 96 VAL A CA 1
ATOM 738 C C . VAL A 1 96 ? 0.902 2.821 -10.192 1.00 96.50 96 VAL A C 1
ATOM 740 O O . VAL A 1 96 ? -0.033 3.017 -10.971 1.00 96.50 96 VAL A O 1
ATOM 743 N N . GLY A 1 97 ? 2.169 2.865 -10.573 1.00 95.12 97 GLY A N 1
ATOM 744 C CA . GLY A 1 97 ? 2.562 2.838 -11.977 1.00 95.12 97 GLY A CA 1
ATOM 745 C C . GLY A 1 97 ? 3.989 2.343 -12.140 1.00 95.12 97 GLY A C 1
ATOM 746 O O . GLY A 1 97 ? 4.692 2.138 -11.150 1.00 95.12 97 GLY A O 1
ATOM 747 N N . VAL A 1 98 ? 4.390 2.102 -13.381 1.00 93.81 98 VAL A N 1
ATOM 748 C CA . VAL A 1 98 ? 5.722 1.580 -13.696 1.00 93.81 98 VAL A CA 1
ATOM 749 C C . VAL A 1 98 ? 6.688 2.745 -13.883 1.00 93.81 98 VAL A C 1
ATOM 751 O O . VAL A 1 98 ? 6.355 3.749 -14.514 1.00 93.81 98 VAL A O 1
ATOM 754 N N . SER A 1 99 ? 7.879 2.640 -13.300 1.00 94.56 99 SER A N 1
ATOM 755 C CA . SER A 1 99 ? 8.897 3.665 -13.481 1.00 94.56 99 SER A CA 1
ATOM 756 C C . SER A 1 99 ? 9.405 3.685 -14.923 1.00 94.56 99 SER A C 1
ATOM 758 O O . SER A 1 99 ? 9.612 2.635 -15.536 1.00 94.56 99 SER A O 1
ATOM 760 N N . SER A 1 100 ? 9.637 4.884 -15.453 1.00 91.75 100 SER A N 1
ATOM 761 C CA . SER A 1 100 ? 10.269 5.073 -16.759 1.00 91.75 100 SER A CA 1
ATOM 762 C C . SER A 1 100 ? 11.794 4.934 -16.717 1.00 91.75 100 SER A C 1
ATOM 764 O O . SER A 1 100 ? 12.399 4.728 -17.764 1.00 91.75 100 SER A O 1
ATOM 766 N N . SER A 1 101 ? 12.416 5.039 -15.537 1.00 92.38 101 SER A N 1
ATOM 767 C CA . SER A 1 101 ? 13.877 5.091 -15.385 1.00 92.38 101 SER A CA 1
ATOM 768 C C . SER A 1 101 ? 14.455 4.053 -14.421 1.00 92.38 101 SER A C 1
ATOM 770 O O . SER A 1 101 ? 15.614 3.672 -14.573 1.00 92.38 101 SER A O 1
ATOM 772 N N . CYS A 1 102 ? 13.684 3.577 -13.440 1.00 93.00 102 CYS A N 1
ATOM 773 C CA . CYS A 1 102 ? 14.186 2.653 -12.426 1.00 93.00 102 CYS A CA 1
ATOM 774 C C . CYS A 1 102 ? 13.912 1.191 -12.777 1.00 93.00 102 CYS A C 1
ATOM 776 O O . CYS A 1 102 ? 12.764 0.785 -12.996 1.00 93.00 102 CYS A O 1
ATOM 778 N N . ARG A 1 103 ? 14.972 0.379 -12.731 1.00 94.12 103 ARG A N 1
ATOM 779 C CA . ARG A 1 103 ? 14.885 -1.077 -12.853 1.00 94.12 103 ARG A CA 1
ATOM 780 C C . ARG A 1 103 ? 14.343 -1.716 -11.578 1.00 94.12 103 ARG A C 1
ATOM 782 O O . ARG A 1 103 ? 14.462 -1.177 -10.479 1.00 94.12 103 ARG A O 1
ATOM 789 N N . ASN A 1 104 ? 13.731 -2.883 -11.734 1.00 93.88 104 ASN A N 1
ATOM 790 C CA . ASN A 1 104 ? 13.315 -3.725 -10.621 1.00 93.88 104 ASN A CA 1
ATOM 791 C C . ASN A 1 104 ? 14.491 -4.596 -10.142 1.00 93.88 104 ASN A C 1
ATOM 793 O O . ASN A 1 104 ? 14.499 -5.808 -10.325 1.00 93.88 104 ASN A O 1
ATOM 797 N N . ASP A 1 105 ? 15.513 -3.961 -9.574 1.00 91.81 105 ASP A N 1
ATOM 798 C CA . ASP A 1 105 ? 16.771 -4.598 -9.149 1.00 91.81 105 ASP A CA 1
ATOM 799 C C . ASP A 1 105 ? 16.830 -4.916 -7.642 1.00 91.81 105 ASP A C 1
ATOM 801 O O . ASP A 1 105 ? 17.859 -5.332 -7.119 1.00 91.81 105 ASP A O 1
ATOM 805 N N . GLY A 1 106 ? 15.719 -4.718 -6.928 1.00 83.00 106 GLY A N 1
ATOM 806 C CA . GLY A 1 106 ? 15.639 -4.931 -5.483 1.00 83.00 106 GLY A CA 1
ATOM 807 C C . GLY A 1 106 ? 16.044 -3.731 -4.625 1.00 83.00 106 GLY A C 1
ATOM 808 O O . GLY A 1 106 ? 15.913 -3.824 -3.405 1.00 83.00 106 GLY A O 1
ATOM 809 N N . THR A 1 107 ? 16.437 -2.591 -5.207 1.00 84.88 107 THR A N 1
ATOM 810 C CA . THR A 1 107 ? 16.762 -1.386 -4.420 1.00 84.88 107 THR A CA 1
ATOM 811 C C . THR A 1 107 ? 15.561 -0.927 -3.579 1.00 84.88 107 THR A C 1
ATOM 813 O O . THR A 1 107 ? 14.440 -0.872 -4.081 1.00 84.88 107 THR A O 1
ATOM 816 N N . ILE A 1 108 ? 15.750 -0.624 -2.292 1.00 81.19 108 ILE A N 1
ATOM 817 C CA . ILE A 1 108 ? 14.667 -0.300 -1.336 1.00 81.19 108 ILE A CA 1
ATOM 818 C C . ILE A 1 108 ? 14.587 1.221 -1.115 1.00 81.19 108 ILE A C 1
ATOM 820 O O . ILE A 1 108 ? 15.555 1.938 -1.343 1.00 81.19 108 ILE A O 1
ATOM 824 N N . GLY A 1 109 ? 13.432 1.735 -0.675 1.00 79.50 109 GLY A N 1
ATOM 825 C CA . GLY A 1 109 ? 13.289 3.139 -0.255 1.00 79.50 109 GLY A CA 1
ATOM 826 C C . GLY A 1 109 ? 13.131 4.141 -1.402 1.00 79.50 109 GLY A C 1
ATOM 827 O O . GLY A 1 109 ? 13.229 5.348 -1.197 1.00 79.50 109 GLY A O 1
ATOM 828 N N . MET A 1 110 ? 12.866 3.656 -2.613 1.00 84.94 110 MET A N 1
ATOM 829 C CA . MET A 1 110 ? 12.638 4.501 -3.781 1.00 84.94 110 MET A CA 1
ATOM 830 C C . MET A 1 110 ? 11.292 5.228 -3.701 1.00 84.94 110 MET A C 1
ATOM 832 O O . MET A 1 110 ? 10.268 4.652 -3.330 1.00 84.94 110 MET A O 1
ATOM 836 N N . THR A 1 111 ? 11.281 6.494 -4.115 1.00 88.31 111 THR A N 1
ATOM 837 C CA . THR A 1 111 ? 10.077 7.333 -4.197 1.00 88.31 111 THR A CA 1
ATOM 838 C C . THR A 1 111 ? 9.799 7.733 -5.643 1.00 88.31 111 THR A C 1
ATOM 840 O O . THR A 1 111 ? 10.662 7.601 -6.507 1.00 88.31 111 THR A O 1
ATOM 843 N N . VAL A 1 112 ? 8.604 8.258 -5.922 1.00 90.00 112 VAL A N 1
ATOM 844 C CA . VAL A 1 112 ? 8.250 8.769 -7.262 1.00 90.00 112 VAL A CA 1
ATOM 845 C C . VAL A 1 112 ? 9.119 9.945 -7.723 1.00 90.00 112 VAL A C 1
ATOM 847 O O . VAL A 1 112 ? 9.154 10.222 -8.916 1.00 90.00 112 VAL A O 1
ATOM 850 N N . LEU A 1 113 ? 9.814 10.622 -6.800 1.00 88.88 113 LEU A N 1
ATOM 851 C CA . LEU A 1 113 ? 10.772 11.677 -7.133 1.00 88.88 113 LEU A CA 1
ATOM 852 C C . LEU A 1 113 ? 12.055 11.084 -7.732 1.00 88.88 113 LEU A C 1
ATOM 854 O O . LEU A 1 113 ? 12.548 11.579 -8.737 1.00 88.88 113 LEU A O 1
ATOM 858 N N . ASN A 1 114 ? 12.548 9.991 -7.144 1.00 90.38 114 ASN A N 1
ATOM 859 C CA . ASN A 1 114 ? 13.758 9.303 -7.605 1.00 90.38 114 ASN A CA 1
ATOM 860 C C . ASN A 1 114 ? 13.473 8.392 -8.811 1.00 90.38 114 ASN A C 1
ATOM 862 O O . ASN A 1 114 ? 14.329 8.186 -9.665 1.00 90.38 114 ASN A O 1
ATOM 866 N N . CYS A 1 115 ? 12.256 7.855 -8.876 1.00 92.38 115 CYS A N 1
ATOM 867 C CA . CYS A 1 115 ? 11.793 6.936 -9.905 1.00 92.38 115 CYS A CA 1
ATOM 868 C C . CYS A 1 115 ? 10.504 7.477 -10.532 1.00 92.38 115 CYS A C 1
ATOM 870 O O . CYS A 1 115 ? 9.408 7.052 -10.139 1.00 92.38 115 CYS A O 1
ATOM 872 N N . PRO A 1 116 ? 10.607 8.421 -11.489 1.00 93.62 116 PRO A N 1
ATOM 873 C CA . PRO A 1 116 ? 9.453 8.966 -12.187 1.00 93.62 116 PRO A CA 1
ATOM 874 C C . PRO A 1 116 ? 8.624 7.852 -12.825 1.00 93.62 116 PRO A C 1
ATOM 876 O O . PRO A 1 116 ? 9.150 6.853 -13.324 1.00 93.62 116 PRO A O 1
ATOM 879 N N . VAL A 1 117 ? 7.307 8.031 -12.766 1.00 93.94 117 VAL A N 1
ATOM 880 C CA . VAL A 1 117 ? 6.306 7.089 -13.271 1.00 93.94 117 VAL A CA 1
ATOM 881 C C . VAL A 1 117 ? 5.702 7.645 -14.549 1.00 93.94 117 VAL A C 1
ATOM 883 O O . VAL A 1 117 ? 5.325 8.819 -14.598 1.00 93.94 117 VAL A O 1
ATOM 886 N N . ASP A 1 118 ? 5.580 6.793 -15.561 1.00 85.06 118 ASP A N 1
ATOM 887 C CA . ASP A 1 118 ? 4.989 7.148 -16.848 1.00 85.06 118 ASP A CA 1
ATOM 888 C C . ASP A 1 118 ? 3.445 7.263 -16.780 1.00 85.06 118 ASP A C 1
ATOM 890 O O . ASP A 1 118 ? 2.822 7.366 -15.713 1.00 85.06 118 ASP A O 1
ATOM 894 N N . GLN A 1 119 ? 2.785 7.297 -17.941 1.00 82.06 119 GLN A N 1
ATOM 895 C CA . GLN A 1 119 ? 1.321 7.355 -18.002 1.00 82.06 119 GLN A CA 1
ATOM 896 C C . GLN A 1 119 ? 0.631 6.026 -17.647 1.00 82.06 119 GLN A C 1
ATOM 898 O O . GLN A 1 119 ? -0.583 6.026 -17.424 1.00 82.06 119 GLN A O 1
ATOM 903 N N . ARG A 1 120 ? 1.363 4.909 -17.522 1.00 84.19 120 ARG A N 1
ATOM 904 C CA . ARG A 1 120 ? 0.813 3.576 -17.230 1.00 84.19 120 ARG A CA 1
ATOM 905 C C . ARG A 1 120 ? 0.542 3.437 -15.734 1.00 84.19 120 ARG A C 1
ATOM 907 O O . ARG A 1 120 ? 1.268 2.792 -14.976 1.00 84.19 120 ARG A O 1
ATOM 914 N N . LYS A 1 121 ? -0.533 4.094 -15.300 1.00 93.81 121 LYS A N 1
ATOM 915 C CA . LYS A 1 121 ? -1.009 4.109 -13.914 1.00 93.81 121 LYS A CA 1
ATOM 916 C C . LYS A 1 121 ? -2.204 3.177 -13.786 1.00 93.81 121 LYS A C 1
ATOM 918 O O . LYS A 1 121 ? -3.150 3.290 -14.556 1.00 93.81 121 LYS A O 1
ATOM 923 N N . GLN A 1 122 ? -2.200 2.334 -12.765 1.00 95.19 122 GLN A N 1
ATOM 924 C CA . GLN A 1 122 ? -3.279 1.382 -12.502 1.00 95.19 122 GLN A CA 1
ATOM 925 C C . GLN A 1 122 ? -3.655 1.352 -11.022 1.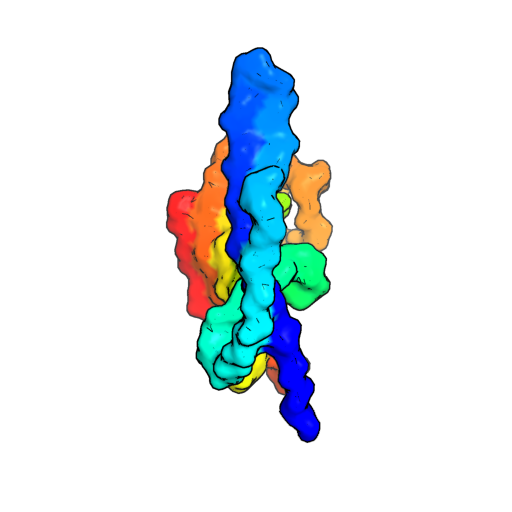00 95.19 122 GLN A C 1
ATOM 927 O O . GLN A 1 122 ? -2.938 1.882 -10.160 1.00 95.19 122 GLN A O 1
ATOM 932 N N . ARG A 1 123 ? -4.817 0.765 -10.724 1.00 97.50 123 ARG A N 1
ATOM 933 C CA . ARG A 1 123 ? -5.269 0.540 -9.349 1.00 97.50 123 ARG A CA 1
ATOM 934 C C . ARG A 1 123 ? -5.053 -0.915 -8.973 1.00 97.50 123 ARG A C 1
ATOM 936 O O . ARG A 1 123 ? -5.479 -1.805 -9.698 1.00 97.50 123 ARG A O 1
ATOM 943 N N . CYS A 1 124 ? -4.460 -1.143 -7.809 1.00 97.88 124 CYS A N 1
ATOM 944 C CA . CYS A 1 124 ? -4.281 -2.479 -7.263 1.00 97.88 124 CYS A CA 1
ATOM 945 C C . CYS A 1 124 ? -4.983 -2.591 -5.913 1.00 97.88 124 CYS A C 1
ATOM 947 O O . CYS A 1 124 ? -4.767 -1.777 -5.014 1.00 97.88 124 CYS A O 1
ATOM 949 N N . ASN A 1 125 ? -5.822 -3.611 -5.776 1.00 98.31 125 ASN A N 1
ATOM 950 C CA . ASN A 1 125 ? -6.391 -4.014 -4.501 1.00 98.31 125 ASN A CA 1
ATOM 951 C C . ASN A 1 125 ? -5.410 -4.972 -3.838 1.00 98.31 125 ASN A C 1
ATOM 953 O O . ASN A 1 125 ? -5.090 -6.004 -4.426 1.00 98.31 125 ASN A O 1
ATOM 957 N N . VAL A 1 126 ? -4.952 -4.647 -2.634 1.00 98.44 126 VAL A N 1
ATOM 958 C CA . VAL A 1 126 ? -4.005 -5.471 -1.877 1.00 98.44 126 VAL A CA 1
ATOM 959 C C . VAL A 1 126 ? -4.527 -5.746 -0.475 1.00 98.44 126 VAL A C 1
ATOM 961 O O . VAL A 1 126 ? -5.266 -4.938 0.095 1.00 98.44 126 VAL A O 1
ATOM 964 N N . ILE A 1 127 ? -4.131 -6.885 0.085 1.00 98.38 127 ILE A N 1
ATOM 965 C CA . ILE A 1 127 ? -4.331 -7.208 1.495 1.00 98.38 127 ILE A CA 1
ATOM 966 C C . ILE A 1 127 ? -2.973 -7.551 2.099 1.00 98.38 127 ILE A C 1
ATOM 968 O O . ILE A 1 127 ? -2.292 -8.471 1.642 1.00 98.38 127 ILE A O 1
ATOM 972 N N . VAL A 1 128 ? -2.587 -6.791 3.120 1.00 98.56 128 VAL A N 1
ATOM 973 C CA . VAL A 1 128 ? -1.359 -7.009 3.890 1.00 98.56 128 VAL A CA 1
ATOM 974 C C . VAL A 1 128 ? -1.732 -7.441 5.296 1.00 98.56 128 VAL A C 1
ATOM 976 O O . VAL A 1 128 ? -2.505 -6.757 5.963 1.00 98.56 128 VAL A O 1
ATOM 979 N N . TRP A 1 129 ? -1.175 -8.561 5.740 1.00 98.38 129 TRP A N 1
ATOM 980 C CA . TRP A 1 129 ? -1.327 -9.061 7.098 1.00 98.38 129 TRP A CA 1
ATOM 981 C C . TRP A 1 129 ? -0.091 -8.693 7.919 1.00 98.38 129 TRP A C 1
ATOM 983 O O . TRP A 1 129 ? 1.014 -9.121 7.588 1.00 98.38 129 TRP A O 1
ATOM 993 N N . ASP A 1 130 ? -0.281 -7.873 8.950 1.00 98.12 130 ASP A N 1
ATOM 994 C CA . ASP A 1 130 ? 0.729 -7.481 9.932 1.00 98.12 130 ASP A CA 1
ATOM 995 C C . ASP A 1 130 ? 0.594 -8.342 11.193 1.00 98.12 130 ASP A C 1
ATOM 997 O O . ASP A 1 130 ? -0.447 -8.341 11.861 1.00 98.12 130 ASP A O 1
ATOM 1001 N N . GLN A 1 131 ? 1.657 -9.067 11.522 1.00 97.50 131 GLN A N 1
ATOM 1002 C CA . GLN A 1 131 ? 1.816 -9.816 12.760 1.00 97.50 131 GLN A CA 1
ATOM 1003 C C . GLN A 1 131 ? 3.122 -9.370 13.433 1.00 97.50 131 GLN A C 1
ATOM 1005 O O . GLN A 1 131 ? 4.169 -9.970 13.186 1.00 97.50 131 GLN A O 1
ATOM 1010 N N . PRO A 1 132 ? 3.089 -8.344 14.307 1.00 96.50 132 PRO A N 1
ATOM 1011 C CA . PRO A 1 132 ? 4.291 -7.788 14.936 1.00 96.50 132 PRO A CA 1
ATOM 1012 C C . PRO A 1 132 ? 5.158 -8.803 15.697 1.00 96.50 132 PRO A C 1
ATOM 1014 O O . PRO A 1 132 ? 6.348 -8.578 15.873 1.00 96.50 132 PRO A O 1
ATOM 1017 N N . TRP A 1 133 ? 4.568 -9.920 16.131 1.00 96.31 133 TRP A N 1
ATOM 1018 C CA . TRP A 1 133 ? 5.222 -11.007 16.869 1.00 96.31 133 TRP A CA 1
ATOM 1019 C C . TRP A 1 133 ? 5.738 -12.157 15.985 1.00 96.31 133 TRP A C 1
ATOM 1021 O O . TRP A 1 133 ? 6.131 -13.197 16.514 1.00 96.31 133 TRP A O 1
ATOM 1031 N N . ARG A 1 134 ? 5.694 -12.038 14.652 1.00 97.00 134 ARG A N 1
ATOM 1032 C CA . ARG A 1 134 ? 6.202 -13.063 13.724 1.00 97.00 134 ARG A CA 1
ATOM 1033 C C . ARG A 1 134 ? 7.330 -12.540 12.843 1.00 97.00 134 ARG A C 1
ATOM 1035 O O . ARG A 1 134 ? 7.432 -11.346 12.579 1.00 97.00 134 ARG A O 1
ATOM 1042 N N . THR A 1 135 ? 8.116 -13.480 12.321 1.00 95.25 135 THR A N 1
ATOM 1043 C CA . THR A 1 135 ? 9.150 -13.238 11.312 1.00 95.25 135 THR A CA 1
ATOM 1044 C C . THR A 1 135 ? 8.849 -14.097 10.077 1.00 95.25 135 THR A C 1
ATOM 1046 O O . THR A 1 135 ? 8.842 -15.321 10.195 1.00 95.25 135 THR A O 1
ATOM 1049 N N . PRO A 1 136 ? 8.584 -13.501 8.900 1.00 95.19 136 PRO A N 1
ATOM 1050 C CA . PRO A 1 136 ? 8.485 -12.061 8.650 1.00 95.19 136 PRO A CA 1
ATOM 1051 C C . PRO A 1 136 ? 7.230 -11.435 9.291 1.00 95.19 136 PRO A C 1
ATOM 1053 O O . PRO A 1 136 ? 6.187 -12.081 9.379 1.00 95.19 136 PRO A O 1
ATOM 1056 N N . ARG A 1 137 ? 7.332 -10.159 9.696 1.00 97.12 137 ARG A N 1
ATOM 1057 C CA . ARG A 1 137 ? 6.234 -9.393 10.319 1.00 97.12 137 ARG A CA 1
ATOM 1058 C C . ARG A 1 137 ? 5.042 -9.198 9.383 1.00 97.12 137 ARG A C 1
ATOM 1060 O O . ARG A 1 137 ? 3.897 -9.326 9.802 1.00 97.12 137 ARG A O 1
ATOM 1067 N N . TYR A 1 138 ? 5.312 -8.865 8.124 1.00 98.12 138 TYR A N 1
ATOM 1068 C CA . TYR A 1 138 ? 4.286 -8.586 7.124 1.00 98.12 138 TYR A CA 1
ATOM 1069 C C . TYR A 1 138 ? 4.197 -9.708 6.093 1.00 98.12 138 TYR A C 1
ATOM 1071 O O . TYR A 1 138 ? 5.213 -10.271 5.673 1.00 98.12 138 TYR A O 1
ATOM 1079 N N . LYS A 1 139 ? 2.980 -9.979 5.620 1.00 98.00 139 LYS A N 1
ATOM 1080 C CA . LYS A 1 139 ? 2.715 -10.895 4.507 1.00 98.00 139 LYS A CA 1
ATOM 1081 C C . LYS A 1 139 ? 1.718 -10.284 3.528 1.00 98.00 139 LYS A C 1
ATOM 1083 O O . LYS A 1 139 ? 0.659 -9.813 3.935 1.00 98.00 139 LYS A O 1
ATOM 1088 N N . LEU A 1 140 ? 2.036 -10.326 2.233 1.00 97.94 140 LEU A N 1
ATOM 1089 C CA . LEU A 1 140 ? 1.092 -9.964 1.176 1.00 97.94 140 LEU A CA 1
ATOM 1090 C C . LEU A 1 140 ? 0.203 -11.184 0.942 1.00 97.94 140 LEU A C 1
ATOM 1092 O O . LEU A 1 140 ? 0.675 -12.203 0.441 1.00 97.94 140 LEU A O 1
ATOM 1096 N N . THR A 1 141 ? -1.051 -11.118 1.377 1.00 97.19 141 THR A N 1
ATOM 1097 C CA . THR A 1 141 ? -1.970 -12.266 1.317 1.00 97.19 141 THR A CA 1
ATOM 1098 C C . THR A 1 141 ? -2.775 -12.295 0.028 1.00 97.19 141 THR A C 1
ATOM 1100 O O . THR A 1 141 ? -3.184 -13.363 -0.411 1.00 97.19 141 THR A O 1
ATOM 1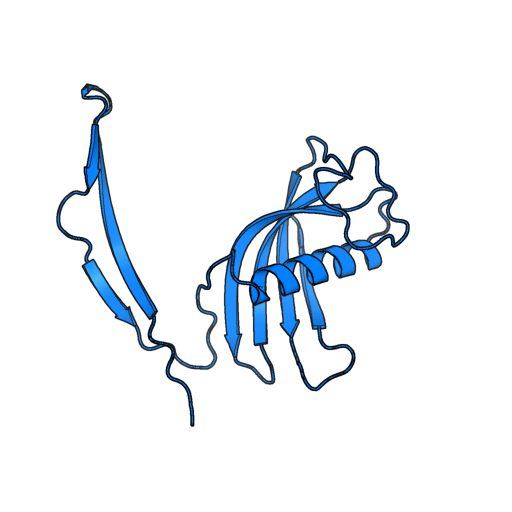103 N N . SER A 1 142 ? -2.987 -11.138 -0.595 1.00 96.31 142 SER A N 1
ATOM 1104 C CA . SER A 1 142 ? -3.675 -11.023 -1.877 1.00 96.31 142 SER A CA 1
ATOM 1105 C C . SER A 1 142 ? -3.267 -9.732 -2.569 1.00 96.31 142 SER A C 1
ATOM 1107 O O . SER A 1 142 ? -3.168 -8.689 -1.919 1.00 96.31 142 SER A O 1
ATOM 1109 N N . PHE A 1 143 ? -3.130 -9.767 -3.893 1.00 96.06 143 PHE A N 1
ATOM 1110 C CA . PHE A 1 143 ? -3.125 -8.566 -4.721 1.00 96.06 143 PHE A CA 1
ATOM 1111 C C . PHE A 1 143 ? -3.793 -8.822 -6.074 1.00 96.06 143 PHE A C 1
ATOM 1113 O O . PHE A 1 143 ? -3.707 -9.916 -6.624 1.00 96.06 143 PHE A O 1
ATOM 1120 N N . LYS A 1 144 ? -4.479 -7.807 -6.602 1.00 96.94 144 LYS A N 1
ATOM 1121 C CA . LYS A 1 144 ? -5.053 -7.809 -7.951 1.00 96.94 144 LYS A CA 1
ATOM 1122 C C . LYS A 1 144 ? -5.033 -6.397 -8.511 1.00 96.94 144 LYS A C 1
ATOM 1124 O O . LYS A 1 144 ? -5.560 -5.486 -7.869 1.00 96.94 144 LYS A O 1
ATOM 1129 N N . CYS A 1 145 ? -4.466 -6.233 -9.698 1.00 94.31 145 CYS A N 1
ATOM 1130 C CA . CYS A 1 145 ? -4.468 -4.969 -10.424 1.00 94.31 145 CYS A CA 1
ATOM 1131 C C . CYS A 1 145 ? -5.517 -4.981 -11.545 1.00 94.31 145 CYS A C 1
ATOM 1133 O O . CYS A 1 145 ? -5.922 -6.055 -11.996 1.00 94.31 145 CYS A O 1
ATOM 1135 N N . GLN A 1 146 ? -6.013 -3.794 -11.893 1.00 84.62 146 GLN A N 1
ATOM 1136 C CA . GLN A 1 146 ? -7.028 -3.548 -12.921 1.00 84.62 146 GLN A CA 1
ATOM 1137 C C . GLN A 1 146 ? -6.424 -2.790 -14.091 1.00 84.62 146 GLN A C 1
ATOM 1139 O O . GLN A 1 146 ? -5.710 -1.800 -13.805 1.00 84.62 146 GLN A O 1
#

InterPro domains:
  IPR000010 Cystatin domain [PF00031] (39-100)
  IPR000010 Cystatin domain [SM00043] (36-146)
  IPR000010 Cystatin domain [cd00042] (39-145)
  IPR018073 Proteinase inhibitor I25, cystatin, conserved site [PS00287] (82-95)
  IPR046350 Cystatin superfamily [SSF54403] (38-146)

Foldseek 3Di:
DPPFDKDKDWDWAWDDDVVVNDIDTDDDIDIDTDGDDQFDKDWDDQPDPVNVVQQLVLQLVVLVVDPDQFGKAFPGWPTWIWHDDLAIKIWTWTWIATFPPHTSPSDGDDHCVNGPGDPGIWIKTWIKGANPPDVVRIDTPDMDID